Protein AF-A0A916GTU8-F1 (afdb_monomer_lite)

Sequence (52 aa):
MTPQDVMKMIQEREVRFVDFRFTDIRGKEQHVGVPVSAFGLEKFEDGHAFDG

Foldseek 3Di:
DDPVVVVVVCVVVVPQWDKDWDADPVGDIDIDIDGVVPDDPVCVVVNDDDDD

Structure (mmCIF, N/CA/C/O backbone):
data_AF-A0A916GTU8-F1
#
_entry.id   AF-A0A916GTU8-F1
#
loop_
_atom_site.group_PDB
_atom_site.id
_atom_site.type_symbol
_atom_site.label_atom_id
_atom_site.label_alt_id
_atom_site.label_comp_id
_atom_site.label_asym_id
_atom_site.label_entity_id
_atom_site.label_seq_id
_atom_site.pdbx_PDB_ins_code
_atom_site.Cartn_x
_atom_site.Cartn_y
_atom_site.Cartn_z
_atom_site.occupancy
_atom_site.B_iso_or_equiv
_atom_site.auth_seq_id
_atom_site.auth_comp_id
_atom_site.auth_asym_id
_atom_site.auth_atom_id
_atom_site.pdbx_PDB_model_num
ATOM 1 N N . MET A 1 1 ? 4.497 -8.760 8.963 1.00 61.72 1 MET A N 1
ATOM 2 C CA . MET A 1 1 ? 3.322 -7.893 8.773 1.00 61.72 1 MET A CA 1
ATOM 3 C C . MET A 1 1 ? 2.485 -8.544 7.690 1.00 61.72 1 MET A C 1
ATOM 5 O O . MET A 1 1 ? 2.972 -8.693 6.578 1.00 61.72 1 MET A O 1
ATOM 9 N N . THR A 1 2 ? 1.324 -9.072 8.052 1.00 86.12 2 THR A N 1
ATOM 10 C CA . THR A 1 2 ? 0.392 -9.745 7.136 1.00 86.12 2 THR A CA 1
ATOM 11 C C . THR A 1 2 ? -0.616 -8.735 6.570 1.00 86.12 2 THR A C 1
ATOM 13 O O . THR A 1 2 ? -0.787 -7.666 7.164 1.00 86.12 2 THR A O 1
ATOM 16 N N . PRO A 1 3 ? -1.328 -9.040 5.468 1.00 84.75 3 PRO A N 1
ATOM 17 C CA . PRO A 1 3 ? -2.413 -8.183 4.976 1.00 84.75 3 PRO A CA 1
ATOM 18 C C . PRO A 1 3 ? -3.463 -7.874 6.055 1.00 84.75 3 PRO A C 1
ATOM 20 O O . PRO A 1 3 ? -3.981 -6.762 6.141 1.00 84.75 3 PRO A O 1
ATOM 23 N N . GLN A 1 4 ? -3.722 -8.835 6.946 1.00 86.06 4 GLN A N 1
ATOM 24 C CA . GLN A 1 4 ? -4.652 -8.678 8.065 1.00 86.06 4 GLN A CA 1
ATOM 25 C C . GLN A 1 4 ? -4.138 -7.686 9.116 1.00 86.06 4 GLN A C 1
ATOM 27 O O . GLN A 1 4 ? -4.927 -6.909 9.651 1.00 86.06 4 GLN A O 1
ATOM 32 N N . ASP A 1 5 ? -2.829 -7.666 9.386 1.00 87.81 5 ASP A N 1
ATOM 33 C CA . ASP A 1 5 ? -2.228 -6.686 10.299 1.00 87.81 5 ASP A CA 1
ATOM 34 C C . ASP A 1 5 ? -2.355 -5.258 9.745 1.00 87.81 5 ASP A C 1
ATOM 36 O O . ASP A 1 5 ? -2.630 -4.323 10.495 1.00 87.81 5 ASP A O 1
ATOM 40 N N . VAL A 1 6 ? -2.216 -5.085 8.424 1.00 86.25 6 VAL A N 1
ATOM 41 C CA . VAL A 1 6 ? -2.392 -3.783 7.755 1.00 86.25 6 VAL A CA 1
ATOM 42 C C . VAL A 1 6 ? -3.848 -3.319 7.841 1.00 86.25 6 VAL A C 1
ATOM 44 O O . VAL A 1 6 ? -4.103 -2.166 8.182 1.00 86.25 6 VAL A O 1
ATOM 47 N N . MET A 1 7 ? -4.813 -4.212 7.604 1.00 85.94 7 MET A N 1
ATOM 48 C CA . MET A 1 7 ? -6.239 -3.879 7.718 1.00 85.94 7 MET A CA 1
ATOM 49 C C . MET A 1 7 ? -6.637 -3.496 9.149 1.00 85.94 7 MET A C 1
ATOM 51 O O . MET A 1 7 ? -7.392 -2.542 9.338 1.00 85.94 7 MET A O 1
ATOM 55 N N . LYS A 1 8 ? -6.088 -4.181 10.162 1.00 89.44 8 LYS A N 1
ATOM 56 C CA . LYS A 1 8 ? -6.271 -3.791 11.570 1.00 89.44 8 LYS A CA 1
ATOM 57 C C . LYS A 1 8 ? -5.706 -2.402 11.839 1.00 89.44 8 LYS A C 1
ATOM 59 O O . LYS A 1 8 ? -6.395 -1.571 12.413 1.00 89.44 8 LYS A O 1
ATOM 64 N N . MET A 1 9 ? -4.502 -2.115 11.349 1.00 88.38 9 MET A N 1
ATOM 65 C CA . MET A 1 9 ? -3.866 -0.807 11.519 1.00 88.38 9 MET A CA 1
ATOM 66 C C . MET A 1 9 ? -4.676 0.332 10.877 1.00 88.38 9 MET A C 1
ATOM 68 O O . MET A 1 9 ? -4.751 1.422 11.444 1.00 88.38 9 MET A O 1
ATOM 72 N N . ILE A 1 10 ? -5.295 0.087 9.716 1.00 87.06 10 ILE A N 1
ATOM 73 C CA . ILE A 1 10 ? -6.181 1.046 9.038 1.00 87.06 10 ILE A CA 1
ATOM 74 C C . ILE A 1 10 ? -7.413 1.353 9.898 1.00 87.06 10 ILE A C 1
ATOM 76 O O . ILE A 1 10 ? -7.770 2.522 10.046 1.00 87.06 10 ILE A O 1
ATOM 80 N N . GLN A 1 11 ? -8.031 0.322 10.485 1.00 86.31 11 GLN A N 1
ATOM 81 C CA . GLN A 1 11 ? -9.204 0.469 11.351 1.00 86.31 11 GLN A CA 1
ATOM 82 C C . GLN A 1 11 ? -8.861 1.148 12.684 1.00 86.31 11 GLN A C 1
ATOM 84 O O . GLN A 1 11 ? -9.544 2.084 13.082 1.00 86.31 11 GLN A O 1
ATOM 89 N N . GLU A 1 12 ? -7.782 0.726 13.348 1.00 90.94 12 GLU A N 1
ATOM 90 C CA . GLU A 1 12 ? -7.352 1.260 14.650 1.00 90.94 12 GLU A CA 1
ATOM 91 C C . GLU A 1 12 ? -6.974 2.742 14.598 1.00 90.94 12 GLU A C 1
ATOM 93 O O . GLU A 1 12 ? -7.135 3.461 15.581 1.00 90.94 12 GLU A O 1
ATOM 98 N N . ARG A 1 13 ? -6.439 3.199 13.462 1.00 87.88 13 ARG A N 1
ATOM 99 C CA . ARG A 1 13 ? -5.967 4.578 13.282 1.00 87.88 13 ARG A CA 1
ATOM 100 C C . ARG A 1 13 ? -6.925 5.445 12.468 1.00 87.88 13 ARG A C 1
ATOM 102 O O . ARG A 1 13 ? -6.550 6.560 12.117 1.00 87.88 13 ARG A O 1
ATOM 109 N N . GLU A 1 14 ? -8.111 4.928 12.140 1.00 85.69 14 GLU A N 1
ATOM 110 C CA . GLU A 1 14 ? -9.122 5.599 11.308 1.00 85.69 14 GLU A CA 1
ATOM 111 C C . GLU A 1 14 ? -8.518 6.228 10.040 1.00 85.69 14 GLU A C 1
ATOM 113 O O . GLU A 1 14 ? -8.781 7.380 9.673 1.00 85.69 14 GLU A O 1
ATOM 118 N N . VAL A 1 15 ? -7.643 5.468 9.376 1.00 86.06 15 VAL A N 1
ATOM 119 C CA . VAL A 1 15 ? -6.930 5.945 8.192 1.00 86.06 15 VAL A CA 1
ATOM 120 C C . VAL A 1 15 ? -7.942 6.195 7.077 1.00 86.06 15 VAL A C 1
ATOM 122 O O . VAL A 1 15 ? -8.797 5.361 6.794 1.00 86.06 15 VAL A O 1
ATOM 125 N N . ARG A 1 16 ? -7.850 7.359 6.428 1.00 86.44 16 ARG A N 1
ATOM 126 C CA . ARG A 1 16 ? -8.766 7.748 5.340 1.00 86.44 16 ARG A CA 1
ATOM 127 C C . ARG A 1 16 ? -8.232 7.398 3.951 1.00 86.44 16 ARG A C 1
ATOM 129 O O . ARG A 1 16 ? -9.015 7.170 3.031 1.00 86.44 16 ARG A O 1
ATOM 136 N N . PHE A 1 17 ? -6.910 7.333 3.808 1.00 87.00 17 PHE A N 1
ATOM 137 C CA . PHE A 1 17 ? -6.224 7.120 2.536 1.00 87.00 17 PHE A CA 1
ATOM 138 C C . PHE A 1 17 ? -5.033 6.183 2.702 1.00 87.00 17 PHE A C 1
ATOM 140 O O . PHE A 1 17 ? -4.301 6.272 3.686 1.00 87.00 17 PHE A O 1
ATOM 147 N N . VAL A 1 18 ? -4.828 5.326 1.707 1.00 88.06 18 VAL A N 1
ATOM 148 C CA . VAL A 1 18 ? -3.640 4.485 1.559 1.00 88.06 18 VAL A CA 1
ATOM 149 C C . VAL A 1 18 ? -2.837 5.013 0.382 1.00 88.06 18 VAL A C 1
ATOM 151 O O . VAL A 1 18 ? -3.396 5.293 -0.674 1.00 88.06 18 VAL A O 1
ATOM 154 N N . ASP A 1 19 ? -1.532 5.159 0.570 1.00 90.06 19 ASP A N 1
ATOM 155 C CA . ASP A 1 19 ? -0.619 5.675 -0.445 1.00 90.06 19 ASP A CA 1
ATOM 156 C C . ASP A 1 19 ? 0.253 4.526 -0.959 1.00 90.06 19 ASP A C 1
ATOM 158 O O . ASP A 1 19 ? 1.079 3.982 -0.223 1.00 90.06 19 ASP A O 1
ATOM 162 N N . PHE A 1 20 ? 0.035 4.116 -2.208 1.00 89.25 20 PHE A N 1
ATOM 163 C CA . PHE A 1 20 ? 0.866 3.115 -2.869 1.00 89.25 20 PHE A CA 1
ATOM 164 C C . PHE A 1 20 ? 2.116 3.785 -3.410 1.00 89.25 20 PHE A C 1
ATOM 166 O O . PHE A 1 20 ? 2.009 4.674 -4.246 1.00 89.25 20 PHE A O 1
ATOM 173 N N . ARG A 1 21 ? 3.294 3.347 -2.969 1.00 89.44 21 ARG A N 1
ATOM 174 C CA . ARG A 1 21 ? 4.580 3.912 -3.390 1.00 89.44 21 ARG A CA 1
ATOM 175 C C . ARG A 1 21 ? 5.350 2.914 -4.229 1.00 89.44 21 ARG A C 1
ATOM 177 O O . ARG A 1 21 ? 5.461 1.748 -3.855 1.00 89.44 21 ARG A O 1
ATOM 184 N N . PHE A 1 22 ? 5.895 3.381 -5.341 1.00 89.19 22 PHE A N 1
ATOM 185 C CA . PHE A 1 22 ? 6.754 2.594 -6.215 1.00 89.19 22 PHE A CA 1
ATOM 186 C C . PHE A 1 22 ? 7.879 3.460 -6.777 1.00 89.19 22 PHE A C 1
ATOM 188 O O . PHE A 1 22 ? 7.838 4.686 -6.714 1.00 89.19 22 PHE A O 1
ATOM 195 N N . THR A 1 23 ? 8.916 2.822 -7.305 1.00 90.56 23 THR A N 1
ATOM 196 C CA . THR A 1 23 ? 10.093 3.513 -7.836 1.00 90.56 23 THR A CA 1
ATOM 197 C C . THR A 1 23 ? 10.202 3.244 -9.327 1.00 90.56 23 THR A C 1
ATOM 199 O O . THR A 1 23 ? 10.119 2.092 -9.753 1.00 90.56 23 THR A O 1
ATOM 202 N N . ASP A 1 24 ? 10.375 4.300 -10.121 1.00 88.19 24 ASP A N 1
ATOM 203 C CA . ASP A 1 24 ? 10.642 4.151 -11.550 1.00 88.19 24 ASP A CA 1
ATOM 204 C C . ASP A 1 24 ? 12.051 3.576 -11.807 1.00 88.19 24 ASP A C 1
ATOM 206 O O . ASP A 1 24 ? 12.911 3.527 -10.925 1.00 88.19 24 ASP A O 1
ATOM 210 N N . ILE A 1 25 ? 12.333 3.166 -13.047 1.00 87.81 25 ILE A N 1
ATOM 211 C CA . ILE A 1 25 ? 13.655 2.628 -13.425 1.00 87.81 25 ILE A CA 1
ATOM 212 C C . ILE A 1 25 ? 14.806 3.637 -13.247 1.00 87.81 25 ILE A C 1
ATOM 214 O O . ILE A 1 25 ? 15.974 3.260 -13.306 1.00 87.81 25 ILE A O 1
ATOM 218 N N . ARG A 1 26 ? 14.491 4.926 -13.063 1.00 89.50 26 ARG A N 1
ATOM 219 C CA . ARG A 1 26 ? 15.449 6.019 -12.861 1.00 89.50 26 ARG A CA 1
ATOM 220 C C . ARG A 1 26 ? 15.661 6.329 -11.376 1.00 89.50 26 ARG A C 1
ATOM 222 O O . ARG A 1 26 ? 16.453 7.217 -11.066 1.00 89.50 26 ARG A O 1
ATOM 229 N N . GLY A 1 27 ? 14.995 5.609 -10.472 1.00 87.94 27 GLY A N 1
ATOM 230 C CA . GLY A 1 27 ? 15.112 5.780 -9.027 1.00 87.94 27 GLY A CA 1
ATOM 231 C C . GLY A 1 27 ? 14.196 6.851 -8.428 1.00 87.94 27 GLY A C 1
ATOM 232 O O . GLY A 1 27 ? 14.345 7.171 -7.250 1.00 87.94 27 GLY A O 1
ATOM 233 N N . LYS A 1 28 ? 13.262 7.428 -9.194 1.00 86.88 28 LYS A N 1
ATOM 234 C CA . LYS A 1 28 ? 12.306 8.412 -8.679 1.00 86.88 28 LYS A CA 1
ATOM 235 C C . LYS A 1 28 ? 11.132 7.701 -8.006 1.00 86.88 28 LYS A C 1
ATOM 237 O O . LYS A 1 28 ? 10.485 6.848 -8.611 1.00 86.88 28 LYS A O 1
ATOM 242 N N . GLU A 1 29 ? 10.851 8.078 -6.760 1.00 90.75 29 GLU A N 1
ATOM 243 C CA . GLU A 1 29 ? 9.662 7.626 -6.034 1.00 90.75 29 GLU A CA 1
ATOM 244 C C . GLU A 1 29 ? 8.412 8.285 -6.626 1.00 90.75 29 GLU A C 1
ATOM 246 O O . GLU A 1 29 ? 8.348 9.504 -6.804 1.00 90.75 29 GLU A O 1
ATOM 251 N N . GLN A 1 30 ? 7.435 7.451 -6.948 1.00 89.81 30 GLN A N 1
ATOM 252 C CA . GLN A 1 30 ? 6.106 7.818 -7.403 1.00 89.81 30 GLN A CA 1
ATOM 253 C C . GLN A 1 30 ? 5.097 7.244 -6.419 1.00 89.81 30 GLN A C 1
ATOM 255 O O . GLN A 1 30 ? 5.363 6.241 -5.747 1.00 89.81 30 GLN A O 1
ATOM 260 N N . HIS A 1 31 ? 3.937 7.885 -6.324 1.00 92.12 31 HIS A N 1
ATOM 261 C CA . HIS A 1 31 ? 2.920 7.463 -5.380 1.00 92.12 31 HIS A CA 1
ATOM 262 C C . HIS A 1 31 ? 1.501 7.664 -5.917 1.00 92.12 31 HIS A C 1
ATOM 264 O O . HIS A 1 31 ? 1.240 8.595 -6.679 1.00 92.12 31 HIS A O 1
ATOM 270 N N . VAL A 1 32 ? 0.591 6.771 -5.525 1.00 88.44 32 VAL A N 1
ATOM 271 C CA . VAL A 1 32 ? -0.829 6.796 -5.892 1.00 88.44 32 VAL A CA 1
ATOM 272 C C . VAL A 1 32 ? -1.667 6.672 -4.625 1.00 88.44 32 VAL A C 1
ATOM 274 O O . VAL A 1 32 ? -1.663 5.638 -3.954 1.00 88.44 32 VAL A O 1
ATOM 277 N N . GLY A 1 33 ? -2.417 7.730 -4.322 1.00 89.00 33 GLY A N 1
ATOM 278 C CA . GLY A 1 33 ? -3.331 7.774 -3.187 1.00 89.00 33 GLY A CA 1
ATOM 279 C C . GLY A 1 33 ? -4.682 7.148 -3.524 1.00 89.00 33 GLY A C 1
ATOM 280 O O . GLY A 1 33 ? -5.356 7.573 -4.460 1.00 89.00 33 GLY A O 1
ATOM 281 N N . VAL A 1 34 ? -5.106 6.173 -2.725 1.00 87.75 34 VAL A N 1
ATOM 282 C CA . VAL A 1 34 ? -6.387 5.474 -2.870 1.00 87.75 34 VAL A CA 1
ATOM 283 C C . VAL A 1 34 ? -7.201 5.631 -1.583 1.00 87.75 34 VAL A C 1
ATOM 285 O O . VAL A 1 34 ? -6.663 5.451 -0.487 1.00 87.75 34 VAL A O 1
ATOM 288 N N . PRO A 1 35 ? -8.497 5.981 -1.666 1.00 89.00 35 PRO A N 1
ATOM 289 C CA . PRO A 1 35 ? -9.347 6.051 -0.485 1.00 89.00 35 PRO A CA 1
ATOM 290 C C . PRO A 1 35 ? -9.544 4.659 0.123 1.00 8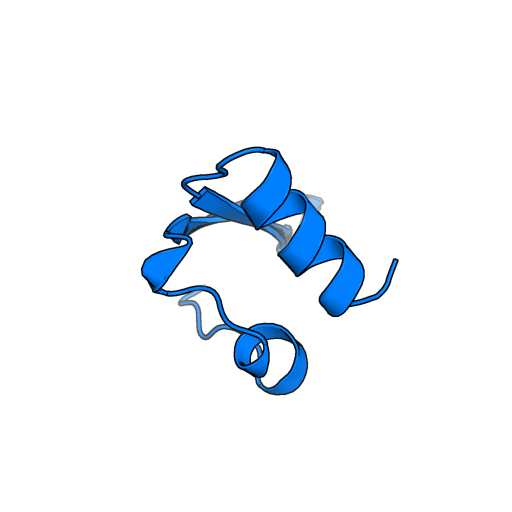9.00 35 PRO A C 1
ATOM 292 O O . PRO A 1 35 ? -9.698 3.671 -0.596 1.00 89.00 35 PRO A O 1
ATOM 295 N N . VAL A 1 36 ? -9.601 4.584 1.455 1.00 85.81 36 VAL A N 1
ATOM 296 C CA . VAL A 1 36 ? -9.768 3.306 2.174 1.00 85.81 36 VAL A CA 1
ATOM 297 C C . VAL A 1 36 ? -11.079 2.600 1.819 1.00 85.81 36 VAL A C 1
ATOM 299 O O . VAL A 1 36 ? -11.130 1.376 1.823 1.00 85.81 36 VAL A O 1
ATOM 302 N N . SER A 1 37 ? -12.114 3.338 1.409 1.00 83.44 37 SER A N 1
ATOM 303 C CA . SER A 1 37 ? -13.367 2.757 0.904 1.00 83.44 37 SER A CA 1
ATOM 304 C C . SER A 1 37 ? -13.183 1.871 -0.332 1.00 83.44 37 SER A C 1
ATOM 306 O O . SER A 1 37 ? -13.986 0.973 -0.557 1.00 83.44 37 SER A O 1
ATOM 308 N N . ALA A 1 38 ? -12.138 2.116 -1.125 1.00 80.31 38 ALA A N 1
ATOM 309 C CA . ALA A 1 38 ? -11.780 1.311 -2.285 1.00 80.31 38 ALA A CA 1
ATOM 310 C C . ALA A 1 38 ? -10.642 0.321 -1.983 1.00 80.31 38 ALA A C 1
ATOM 312 O O . ALA A 1 38 ? -10.222 -0.397 -2.885 1.00 80.31 38 ALA A O 1
ATOM 313 N N . PHE A 1 39 ? -10.108 0.288 -0.756 1.00 80.56 39 PHE A N 1
ATOM 314 C CA . PHE A 1 39 ? -8.991 -0.564 -0.356 1.00 80.56 39 PHE A CA 1
ATOM 315 C C . PHE A 1 39 ? -9.501 -1.808 0.385 1.00 80.56 39 PHE A C 1
ATOM 317 O O . PHE A 1 39 ? -9.997 -1.718 1.506 1.00 80.56 39 PHE A O 1
ATOM 324 N N . GLY A 1 40 ? -9.378 -2.975 -0.250 1.00 81.44 40 GLY A N 1
ATOM 325 C CA . GLY A 1 40 ? -9.805 -4.265 0.295 1.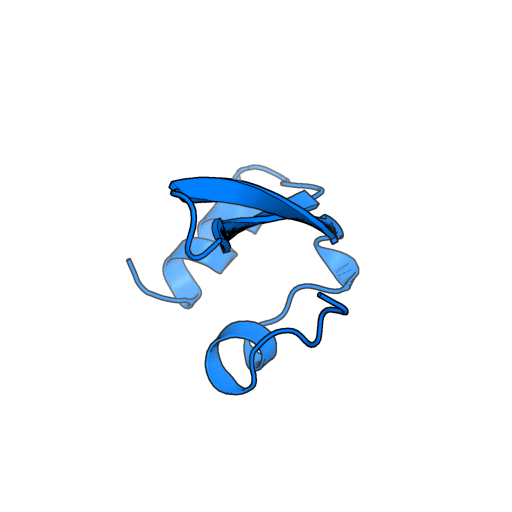00 81.44 40 GLY A CA 1
ATOM 326 C C . GLY A 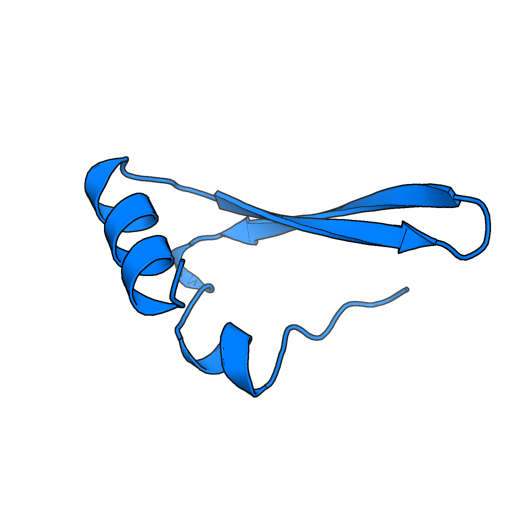1 40 ? -8.705 -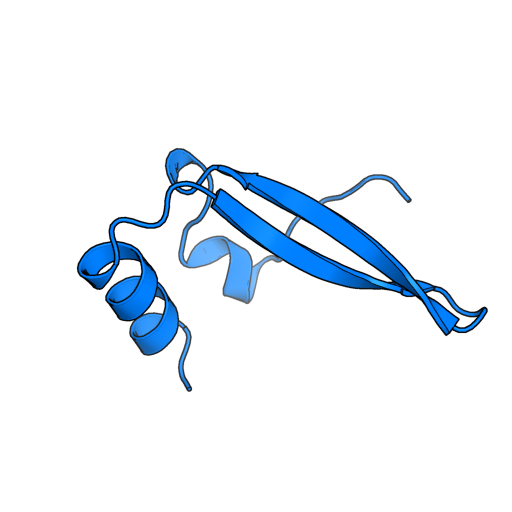5.322 0.230 1.00 81.44 40 GLY A C 1
ATOM 327 O O . GLY A 1 40 ? -7.651 -5.094 -0.366 1.00 81.44 40 GLY A O 1
ATOM 328 N N . LEU A 1 41 ? -8.967 -6.492 0.823 1.00 82.25 41 LEU A N 1
ATOM 329 C CA . LEU A 1 41 ? -8.025 -7.621 0.827 1.00 82.25 41 LEU A CA 1
ATOM 330 C C . LEU A 1 41 ? -7.673 -8.100 -0.590 1.00 82.25 41 LEU A C 1
ATOM 332 O O . LEU A 1 41 ? -6.526 -8.455 -0.831 1.00 82.25 41 LEU A O 1
ATOM 336 N N . GLU A 1 42 ? -8.611 -8.003 -1.534 1.00 82.75 42 GLU A N 1
ATOM 337 C CA . GLU A 1 42 ? -8.409 -8.353 -2.950 1.00 82.75 42 GLU A CA 1
ATOM 338 C C . GLU A 1 42 ? -7.248 -7.576 -3.588 1.00 82.75 42 GLU A C 1
ATOM 340 O O . GLU A 1 42 ? -6.495 -8.129 -4.381 1.00 82.75 42 GLU A O 1
ATOM 345 N N . LYS A 1 43 ? -6.997 -6.321 -3.180 1.00 83.81 43 LYS A N 1
ATOM 346 C CA . LYS A 1 43 ? -5.869 -5.537 -3.718 1.00 83.81 43 LYS A CA 1
ATOM 347 C C . LYS A 1 43 ? -4.497 -6.093 -3.336 1.00 83.81 43 LYS A C 1
ATOM 349 O O . LYS A 1 43 ? -3.514 -5.724 -3.974 1.00 83.81 43 LYS A O 1
ATOM 354 N N . PHE A 1 44 ? -4.407 -6.927 -2.301 1.00 84.12 44 PHE A N 1
ATOM 355 C CA . PHE A 1 44 ? -3.157 -7.602 -1.950 1.00 84.12 44 PHE A CA 1
ATOM 356 C C . PHE A 1 44 ? -2.895 -8.836 -2.820 1.00 84.12 44 PHE A C 1
ATOM 358 O O . PHE A 1 44 ? -1.738 -9.227 -2.946 1.00 84.12 44 PHE A O 1
ATOM 365 N N . GLU A 1 45 ? -3.938 -9.43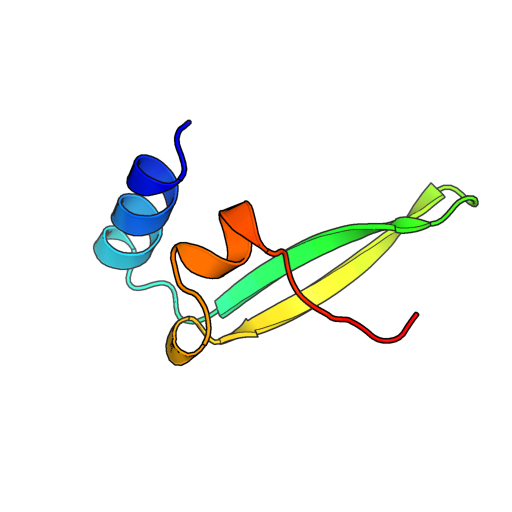1 -3.405 1.00 85.56 45 GLU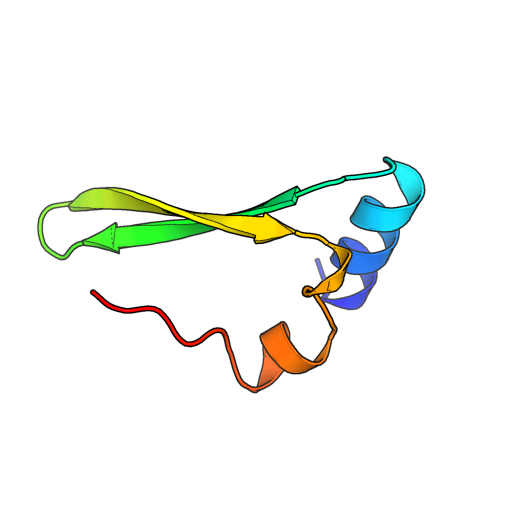 A N 1
ATOM 366 C CA . GLU A 1 45 ? -3.835 -10.626 -4.251 1.00 85.56 45 GLU A CA 1
ATOM 367 C C . GLU A 1 45 ? -3.802 -10.254 -5.740 1.00 85.56 45 GLU A C 1
ATOM 369 O O . GLU A 1 45 ? -2.864 -10.624 -6.444 1.00 85.56 45 GLU A O 1
ATOM 374 N N . ASP A 1 46 ? -4.764 -9.447 -6.193 1.00 86.19 46 ASP A N 1
ATOM 375 C CA . ASP A 1 46 ? -4.933 -9.061 -7.602 1.00 86.19 46 ASP A CA 1
ATOM 376 C C . ASP A 1 46 ? -4.145 -7.797 -7.981 1.00 86.19 46 ASP A C 1
ATOM 378 O O . ASP A 1 46 ? -3.932 -7.494 -9.157 1.00 86.19 46 ASP A O 1
ATOM 382 N N . GLY A 1 47 ? -3.696 -7.040 -6.978 1.00 82.25 47 GLY A N 1
ATOM 383 C CA . GLY A 1 47 ? -3.006 -5.770 -7.164 1.00 82.25 47 GLY A CA 1
ATOM 384 C C . GLY A 1 47 ? -3.944 -4.597 -7.466 1.00 82.25 47 GLY A C 1
ATOM 385 O O . GLY A 1 47 ? -5.172 -4.672 -7.382 1.00 82.25 47 GLY A O 1
ATOM 386 N N . HIS A 1 48 ? -3.351 -3.447 -7.787 1.00 82.69 48 HIS A N 1
ATOM 387 C CA . HIS A 1 48 ? -4.084 -2.243 -8.165 1.00 82.69 48 HIS A CA 1
ATOM 388 C C . HIS A 1 48 ? -3.666 -1.796 -9.562 1.00 82.69 48 HIS A C 1
ATOM 390 O O . HIS A 1 48 ? -2.509 -1.451 -9.782 1.00 82.69 48 HIS A O 1
ATOM 396 N N . ALA A 1 49 ? -4.622 -1.779 -10.492 1.00 84.12 49 ALA A N 1
ATOM 397 C CA . ALA A 1 49 ? -4.409 -1.194 -11.807 1.00 84.12 49 ALA A CA 1
ATOM 398 C C . ALA A 1 49 ? -4.133 0.313 -11.679 1.00 84.12 49 ALA A C 1
ATOM 400 O O . ALA A 1 49 ? -4.934 1.041 -11.087 1.00 84.12 49 ALA A O 1
ATOM 401 N N . PHE A 1 50 ? -3.011 0.757 -12.244 1.00 82.12 50 PHE A N 1
ATOM 402 C CA . PHE A 1 50 ? -2.624 2.158 -12.374 1.00 82.12 50 PHE A CA 1
ATOM 403 C C . PHE A 1 50 ? -2.124 2.415 -13.801 1.00 82.12 50 PHE A C 1
ATOM 405 O O . PHE A 1 50 ? -1.631 1.495 -14.456 1.00 82.12 50 PHE A O 1
ATOM 412 N N . ASP A 1 51 ? -2.291 3.648 -14.275 1.00 78.75 51 ASP A N 1
ATOM 413 C CA . ASP A 1 51 ? -1.748 4.120 -15.553 1.00 78.75 51 ASP A CA 1
ATOM 414 C C . ASP A 1 51 ? -0.377 4.768 -15.299 1.00 78.75 51 ASP A C 1
ATOM 416 O O . ASP A 1 51 ? -0.234 5.518 -14.327 1.00 78.75 51 ASP A O 1
ATOM 420 N N . GLY A 1 52 ? 0.633 4.406 -16.095 1.00 63.88 52 GLY A N 1
ATOM 421 C CA . GLY A 1 52 ? 2.060 4.660 -15.830 1.00 63.88 52 GLY A CA 1
ATOM 422 C C . GLY A 1 52 ? 2.706 5.689 -16.744 1.00 63.88 52 GLY A C 1
ATOM 423 O O . GLY A 1 52 ? 2.308 5.772 -17.924 1.00 63.88 52 GLY A O 1
#

pLDDT: mean 85.53, std 5.44, range [61.72, 92.12]

Radius of gyration: 12.26 Å; chains: 1; bounding box: 29×19×30 Å

Secondary structure (DSSP, 8-state):
--HHHHHHHHHHTT--EEEEEEE-TTS-EEEEEEEGGG--THHHHT------